Protein AF-A0A1V5VW58-F1 (afdb_monomer_lite)

Secondary structure (DSSP, 8-state):
-EEEEEETTEEEEEEEEHHHHHHHHH-HHHHHTTTTTT-EE-TTS-EEEEEEEE-TTS-EEEEEEEHHHHHHHHHSPPP--SS-EEEEETTS-TTB--GGGEEEEEHHHHTTSSSP---TTS-TTEEEETTEEEEEEEETTEEEEEEEESSHHHHHHHHHHHHHHHH-S-TTPPP-

Sequence (176 aa):
MVRELSLKNSPRKALLDEEAYEFLCKNEELQRIHFFENLRSHSSGYAFFQKNWRQDDGSYDCQTIYLHKLIAEHYIQKPKMNKRLFVRFNNGNPLDCRMENLEWTSLSNVVRNTDKTVNKFGYRGVVKDRGRYRAVIYYDRKPINLGSFDTAKDAAIAYNQKSIELFGNTRSINEI

Radius of gyration: 20.68 Å; chains: 1; bounding box: 42×41×61 Å

pLDDT: mean 93.86, std 4.36, range [71.0, 98.19]

Structure (mmCIF, N/CA/C/O backbone):
data_AF-A0A1V5VW58-F1
#
_entry.id   AF-A0A1V5VW58-F1
#
loop_
_atom_site.group_PDB
_atom_site.id
_atom_site.type_symbol
_atom_site.label_atom_id
_atom_site.label_alt_id
_atom_site.label_comp_id
_atom_site.label_asym_id
_atom_site.label_entity_id
_atom_site.label_seq_id
_atom_site.pdbx_PDB_ins_code
_atom_site.Cartn_x
_atom_site.Cartn_y
_atom_site.Cartn_z
_atom_site.occupancy
_atom_site.B_iso_or_equiv
_atom_site.auth_seq_id
_atom_site.auth_comp_id
_atom_site.auth_asym_id
_atom_site.auth_atom_id
_atom_site.pdbx_PDB_model_num
ATOM 1 N N . MET A 1 1 ? -12.147 -18.489 8.669 1.00 86.88 1 MET A N 1
ATOM 2 C CA . MET A 1 1 ? -13.363 -17.931 8.019 1.00 86.88 1 MET A CA 1
ATOM 3 C C . MET A 1 1 ? -13.128 -16.450 7.764 1.00 86.88 1 MET A C 1
ATOM 5 O O . MET A 1 1 ? -12.338 -15.864 8.489 1.00 86.88 1 MET A O 1
ATOM 9 N N . VAL A 1 2 ? -13.752 -15.858 6.741 1.00 94.44 2 VAL A N 1
ATOM 10 C CA . VAL A 1 2 ? -13.587 -14.423 6.442 1.00 94.44 2 VAL A CA 1
ATOM 11 C C . VAL A 1 2 ? -14.678 -13.628 7.146 1.00 94.44 2 VAL A C 1
ATOM 13 O O . VAL A 1 2 ? -15.852 -13.995 7.090 1.00 94.44 2 VAL A O 1
ATOM 16 N N . ARG A 1 3 ? -14.289 -12.528 7.788 1.00 96.94 3 ARG A N 1
ATOM 17 C CA . ARG A 1 3 ? -15.186 -11.558 8.411 1.00 96.94 3 ARG A CA 1
ATOM 18 C C . ARG A 1 3 ? -15.198 -10.260 7.632 1.00 96.94 3 ARG A C 1
ATOM 20 O O . ARG A 1 3 ? -14.229 -9.906 6.966 1.00 96.94 3 ARG A O 1
ATOM 27 N N . GLU A 1 4 ? -16.314 -9.552 7.739 1.00 96.94 4 GLU A N 1
ATOM 28 C CA . GLU A 1 4 ? -16.513 -8.259 7.100 1.00 96.94 4 GLU A CA 1
ATOM 29 C C . GLU A 1 4 ? -16.737 -7.179 8.161 1.00 96.94 4 GLU A C 1
ATOM 31 O O . GLU A 1 4 ? -17.576 -7.336 9.048 1.00 96.94 4 GLU A O 1
ATOM 36 N N . LEU A 1 5 ? -16.019 -6.064 8.047 1.00 96.50 5 LEU A N 1
ATOM 37 C CA . LEU A 1 5 ? -16.195 -4.878 8.879 1.00 96.50 5 LEU A CA 1
ATOM 38 C C . LEU A 1 5 ? -16.824 -3.750 8.072 1.00 96.50 5 LEU A C 1
ATOM 40 O O . LEU A 1 5 ? -16.330 -3.384 7.001 1.00 96.50 5 LEU A O 1
ATOM 44 N N . SER A 1 6 ? -17.890 -3.171 8.616 1.00 96.88 6 SER A N 1
ATOM 45 C CA . SER A 1 6 ? -18.541 -1.987 8.056 1.00 96.88 6 SER A CA 1
ATOM 46 C C . SER A 1 6 ? -17.673 -0.741 8.225 1.00 96.88 6 SER A C 1
ATOM 48 O O . SER A 1 6 ? -16.966 -0.588 9.220 1.00 96.88 6 SER A O 1
ATOM 50 N N . LEU A 1 7 ? -17.757 0.174 7.260 1.00 97.44 7 LEU A N 1
ATOM 51 C CA . LEU A 1 7 ? -17.065 1.460 7.294 1.00 97.44 7 LEU A CA 1
ATOM 52 C C . LEU A 1 7 ? -18.093 2.584 7.446 1.00 97.44 7 LEU A C 1
ATOM 54 O O . LEU A 1 7 ? -19.024 2.704 6.658 1.00 97.44 7 LEU A O 1
ATOM 58 N N . LYS A 1 8 ? -17.910 3.461 8.433 1.00 96.19 8 LYS A N 1
ATOM 59 C CA . LYS A 1 8 ? -18.878 4.506 8.807 1.00 96.19 8 LYS A CA 1
ATOM 60 C C . LYS A 1 8 ? -19.2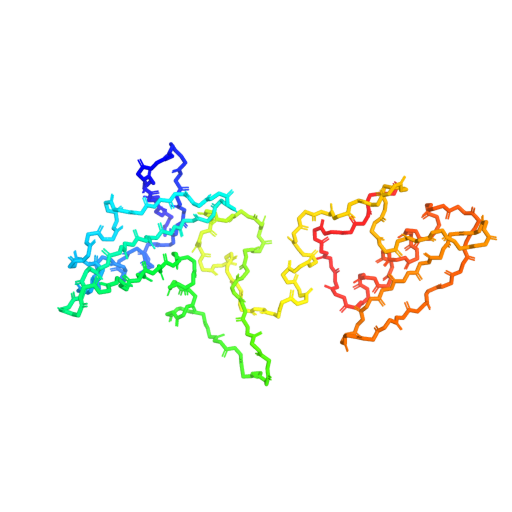65 5.449 7.661 1.00 96.19 8 LYS A C 1
ATOM 62 O O . LYS A 1 8 ? -20.372 5.970 7.636 1.00 96.19 8 LYS A O 1
ATOM 67 N N . ASN A 1 9 ? -18.341 5.710 6.739 1.00 96.44 9 ASN A N 1
ATOM 68 C CA . ASN A 1 9 ? -18.500 6.662 5.636 1.00 96.44 9 ASN A CA 1
ATOM 69 C C . ASN A 1 9 ? -18.565 5.992 4.252 1.00 96.44 9 ASN A C 1
ATOM 71 O O . ASN A 1 9 ? -18.384 6.674 3.245 1.00 96.44 9 ASN A O 1
ATOM 75 N N . SER A 1 10 ? -18.739 4.669 4.175 1.00 95.56 10 SER A N 1
ATOM 76 C CA . SER A 1 10 ? -18.741 3.953 2.899 1.00 95.56 10 SER A CA 1
ATOM 77 C C . SER A 1 10 ? -19.590 2.683 2.969 1.00 95.56 10 SER A C 1
ATOM 79 O O . SER A 1 10 ? -19.504 1.964 3.956 1.00 95.56 10 SER A O 1
ATOM 81 N N . PRO A 1 11 ? -20.340 2.328 1.909 1.00 96.00 11 PRO A N 1
ATOM 82 C CA . PRO A 1 11 ? -21.025 1.034 1.840 1.00 96.00 11 PRO A CA 1
ATOM 83 C C . PRO A 1 11 ? -20.054 -0.146 1.651 1.00 96.00 11 PRO A C 1
ATOM 85 O O . PRO A 1 11 ? -20.460 -1.304 1.729 1.00 96.00 11 PRO A O 1
ATOM 88 N N . ARG A 1 12 ? -18.775 0.129 1.360 1.00 96.31 12 ARG A N 1
ATOM 89 C CA . ARG A 1 12 ? -17.738 -0.896 1.224 1.00 96.31 12 ARG A CA 1
ATOM 90 C C . ARG A 1 12 ? -17.419 -1.509 2.585 1.00 96.31 12 ARG A C 1
ATOM 92 O O . ARG A 1 12 ? -17.532 -0.849 3.616 1.00 96.31 12 ARG A O 1
ATOM 99 N N . LYS A 1 13 ? -16.941 -2.750 2.565 1.00 97.38 13 LYS A N 1
ATOM 100 C CA . LYS A 1 13 ? -16.539 -3.483 3.764 1.00 97.38 13 LYS A CA 1
ATOM 101 C C . LYS A 1 13 ? -15.072 -3.879 3.698 1.00 97.38 13 LYS A C 1
ATOM 103 O O . LYS A 1 13 ? -14.553 -4.137 2.611 1.00 97.38 13 LYS A O 1
ATOM 108 N N . ALA A 1 14 ? -14.420 -3.907 4.854 1.00 97.69 14 ALA A N 1
ATOM 109 C CA . ALA A 1 14 ? -13.080 -4.459 4.994 1.00 97.69 14 ALA A CA 1
ATOM 110 C C . ALA A 1 14 ? -13.156 -5.950 5.334 1.00 97.69 14 ALA A C 1
ATOM 112 O O . ALA A 1 14 ? -13.947 -6.341 6.186 1.00 97.69 14 ALA A O 1
ATOM 113 N N . LEU A 1 15 ? -12.339 -6.762 4.673 1.00 98.19 15 LEU A N 1
ATOM 114 C CA . LEU A 1 15 ? -12.234 -8.201 4.881 1.00 98.19 15 LEU A CA 1
ATOM 115 C C . LEU A 1 15 ? -11.051 -8.500 5.797 1.00 98.19 15 LEU A C 1
ATOM 117 O O . LEU A 1 15 ? -9.997 -7.883 5.657 1.00 98.19 15 LEU A O 1
ATOM 121 N N . LEU A 1 16 ? -11.209 -9.446 6.709 1.00 97.31 16 LEU A N 1
ATOM 122 C CA . LEU A 1 16 ? -10.138 -9.946 7.570 1.00 97.31 16 LEU A CA 1
ATOM 123 C C . LEU A 1 16 ? -10.441 -11.376 8.016 1.00 97.31 16 LEU A C 1
ATOM 125 O O . LEU A 1 16 ? -11.576 -11.838 7.903 1.00 97.31 16 LEU A O 1
ATOM 129 N N . ASP A 1 17 ? -9.432 -12.069 8.520 1.00 98.00 17 ASP A N 1
ATOM 130 C CA . ASP A 1 17 ? -9.596 -13.405 9.088 1.00 98.00 17 ASP A CA 1
ATOM 131 C C . ASP A 1 17 ? -10.340 -13.363 10.430 1.00 98.00 17 ASP A C 1
ATOM 133 O O . ASP A 1 17 ? -10.323 -12.3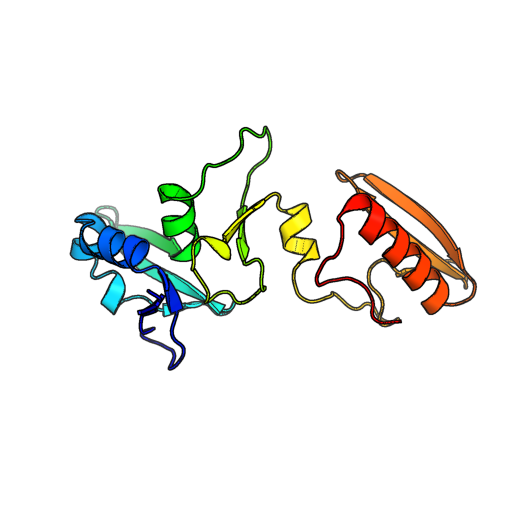52 11.140 1.00 98.00 17 ASP A O 1
ATOM 137 N N . GLU A 1 18 ? -10.982 -14.474 10.788 1.00 97.12 18 GLU A N 1
ATOM 138 C CA . GLU A 1 18 ? -11.691 -14.642 12.063 1.00 97.12 18 GLU A CA 1
ATOM 139 C C . GLU A 1 18 ? -10.765 -14.388 13.258 1.00 97.12 18 GLU A C 1
ATOM 141 O O . GLU A 1 18 ? -11.115 -13.656 14.176 1.00 97.12 18 GLU A O 1
ATOM 146 N N . GLU A 1 19 ? -9.547 -14.917 13.210 1.00 97.12 19 GLU A N 1
ATOM 147 C CA . GLU A 1 19 ? -8.543 -14.783 14.259 1.00 97.12 19 GLU A CA 1
ATOM 148 C C . GLU A 1 19 ? -8.179 -13.311 14.476 1.00 97.12 19 GLU A C 1
ATOM 150 O O . GLU A 1 19 ? -8.154 -12.823 15.608 1.00 97.12 19 GLU A O 1
ATOM 155 N N . ALA A 1 20 ? -7.969 -12.581 13.377 1.00 97.12 20 ALA A N 1
ATOM 156 C CA . ALA A 1 20 ? -7.703 -11.153 13.421 1.00 97.12 20 ALA A CA 1
ATOM 157 C C . ALA A 1 20 ? -8.907 -10.382 13.978 1.00 97.12 20 ALA A C 1
ATOM 159 O O . ALA A 1 20 ? -8.731 -9.478 14.793 1.00 97.12 20 ALA A O 1
ATOM 160 N N . TYR A 1 21 ? -10.128 -10.748 13.584 1.00 97.50 21 TYR A N 1
ATOM 161 C CA . TYR A 1 21 ? -11.348 -10.155 14.124 1.00 97.50 21 TYR A CA 1
ATOM 162 C C . TYR A 1 21 ? -11.458 -10.361 15.641 1.00 97.50 21 TYR A C 1
ATOM 164 O O . TYR A 1 21 ? -11.665 -9.395 16.377 1.00 97.50 21 TYR A O 1
ATOM 172 N N . GLU A 1 22 ? -11.250 -11.584 16.128 1.00 96.75 22 GLU A N 1
ATOM 173 C CA . GLU A 1 22 ? -11.276 -11.891 17.557 1.00 96.75 22 GLU A CA 1
ATOM 174 C C . GLU A 1 22 ? -10.227 -11.109 18.349 1.00 96.75 22 GLU A C 1
ATOM 176 O O . GLU A 1 22 ? -10.534 -10.586 19.422 1.00 96.75 22 GLU A O 1
ATOM 181 N N . PHE A 1 23 ? -8.999 -11.009 17.831 1.00 96.56 23 PHE A N 1
ATOM 182 C CA . PHE A 1 23 ? -7.940 -10.207 18.443 1.00 96.56 23 PHE A CA 1
ATOM 183 C C . PHE A 1 23 ? -8.359 -8.741 18.588 1.00 96.56 23 PHE A C 1
ATOM 185 O O . PHE A 1 23 ? -8.228 -8.163 19.668 1.00 96.56 23 PHE A O 1
ATOM 192 N N . LEU A 1 24 ? -8.912 -8.151 17.525 1.00 96.62 24 LEU A N 1
ATOM 193 C CA . LEU A 1 24 ? -9.374 -6.765 17.548 1.00 96.62 24 LEU A CA 1
ATOM 194 C C . LEU A 1 24 ? -10.533 -6.575 18.535 1.00 96.62 24 LEU A C 1
ATOM 196 O O . LEU A 1 24 ? -10.575 -5.567 19.237 1.00 96.62 24 LEU A O 1
ATOM 200 N N . CYS A 1 25 ? -11.449 -7.544 18.629 1.00 95.81 25 CYS A N 1
ATOM 201 C CA . CYS A 1 25 ? -12.539 -7.521 19.601 1.00 95.81 25 CYS A CA 1
ATOM 202 C C . CYS A 1 25 ? -12.051 -7.629 21.045 1.00 95.81 25 CYS A C 1
ATOM 204 O O . CYS A 1 25 ? -12.647 -6.997 21.906 1.00 95.81 25 CYS A O 1
ATOM 206 N N . LYS A 1 26 ? -11.000 -8.405 21.326 1.00 96.88 26 LYS A N 1
ATOM 207 C CA . LYS A 1 26 ? -10.452 -8.601 22.682 1.00 96.88 26 LYS A CA 1
ATOM 208 C C . LYS A 1 26 ? -9.534 -7.458 23.137 1.00 96.88 26 LYS A C 1
ATOM 210 O O . LYS A 1 26 ? -9.193 -7.389 24.312 1.00 96.88 26 LYS A O 1
ATOM 215 N N . ASN A 1 27 ? -9.121 -6.569 22.234 1.00 97.00 27 ASN A N 1
ATOM 216 C CA . ASN A 1 27 ? -8.219 -5.470 22.559 1.00 97.00 27 ASN A CA 1
ATOM 217 C C . ASN A 1 27 ? -8.943 -4.339 23.320 1.00 97.00 27 ASN A C 1
ATOM 219 O O . ASN A 1 27 ? -9.766 -3.619 22.750 1.00 97.00 27 ASN A O 1
ATOM 223 N N . GLU A 1 28 ? -8.595 -4.155 24.596 1.00 96.88 28 GLU A N 1
ATOM 224 C CA . GLU A 1 28 ? -9.212 -3.164 25.492 1.00 96.88 28 GLU A CA 1
ATOM 225 C C . GLU A 1 28 ? -9.081 -1.718 24.986 1.00 96.88 28 GLU A C 1
ATOM 227 O O . GLU A 1 28 ? -10.016 -0.923 25.103 1.00 96.88 28 GLU A O 1
ATOM 232 N N . GLU A 1 29 ? -7.947 -1.360 24.376 1.00 94.56 29 GLU A N 1
ATOM 233 C CA . GLU A 1 29 ? -7.740 -0.012 23.845 1.00 94.56 29 GLU A CA 1
ATOM 234 C C . GLU A 1 29 ? -8.684 0.265 22.669 1.00 94.56 29 GLU A C 1
ATOM 236 O O . GLU A 1 29 ? -9.307 1.329 22.610 1.00 94.56 29 GLU A O 1
ATOM 241 N N . LEU A 1 30 ? -8.835 -0.705 21.761 1.00 96.62 30 LEU A N 1
ATOM 242 C CA . LEU A 1 30 ? -9.729 -0.592 20.606 1.00 96.62 30 LEU A CA 1
ATOM 243 C C . LEU A 1 30 ? -11.201 -0.527 21.023 1.00 96.62 30 LEU A C 1
ATOM 245 O O . LEU A 1 30 ? -11.973 0.224 20.420 1.00 96.62 30 LEU A O 1
ATOM 249 N N . GLN A 1 31 ? -11.586 -1.268 22.066 1.00 96.38 31 GLN A N 1
ATOM 250 C CA . GLN A 1 31 ? -12.918 -1.160 22.663 1.00 96.38 31 GLN A CA 1
ATOM 251 C C . GLN A 1 31 ? -13.150 0.244 23.232 1.00 96.38 31 GLN A C 1
ATOM 253 O O . GLN A 1 31 ? -14.136 0.891 22.883 1.00 96.38 31 GLN A O 1
ATOM 258 N N . ARG A 1 32 ? -12.208 0.759 24.037 1.00 96.06 32 ARG A N 1
ATOM 259 C CA . ARG A 1 32 ? -12.297 2.084 24.678 1.00 96.06 32 ARG A CA 1
ATOM 260 C C . ARG A 1 32 ? -12.506 3.220 23.677 1.00 96.06 32 ARG A C 1
ATOM 262 O O . ARG A 1 32 ? -13.207 4.186 23.968 1.00 96.06 32 ARG A O 1
ATOM 269 N N . ILE A 1 33 ? -11.889 3.134 22.500 1.00 95.50 33 ILE A N 1
ATOM 270 C CA . ILE A 1 33 ? -12.012 4.163 21.455 1.00 95.50 33 ILE A CA 1
ATOM 271 C C . ILE A 1 33 ? -13.181 3.918 20.490 1.00 95.50 33 ILE A C 1
ATOM 273 O O . ILE A 1 33 ? -13.321 4.669 19.521 1.00 95.50 33 ILE A O 1
ATOM 277 N N . HIS A 1 34 ? -14.013 2.897 20.733 1.00 95.56 34 HIS A N 1
ATOM 278 C CA . HIS A 1 34 ? -15.082 2.463 19.831 1.00 95.56 34 HIS A CA 1
ATOM 279 C C . HIS A 1 34 ? -14.558 2.273 18.399 1.00 95.56 34 HIS A C 1
ATOM 281 O O . HIS A 1 34 ? -15.090 2.844 17.439 1.00 95.56 34 HIS A O 1
ATOM 287 N N . PHE A 1 35 ? -13.454 1.529 18.262 1.00 97.12 35 PHE A N 1
ATOM 288 C CA . PHE A 1 35 ? -12.695 1.410 17.016 1.00 97.12 35 PHE A CA 1
ATOM 289 C C . PHE A 1 35 ? -13.575 0.980 15.837 1.00 97.12 35 PHE A C 1
ATOM 291 O O . PHE A 1 35 ? -13.570 1.646 14.803 1.00 97.12 35 PHE A O 1
ATOM 298 N N . PHE A 1 36 ? -14.371 -0.082 16.003 1.00 95.44 36 PHE A N 1
ATOM 299 C CA . PHE A 1 36 ? -15.227 -0.620 14.941 1.00 95.44 36 PHE A CA 1
ATOM 300 C C . PHE A 1 36 ? -16.302 0.373 14.481 1.00 95.44 36 PHE A C 1
ATOM 302 O O . PHE A 1 36 ? -16.482 0.571 13.283 1.00 95.44 36 PHE A O 1
ATOM 309 N N . GLU A 1 37 ? -16.971 1.054 15.414 1.00 95.25 37 GLU A N 1
ATOM 310 C CA . GLU A 1 37 ? -18.013 2.049 15.111 1.00 95.25 37 GLU A CA 1
ATOM 311 C C . GLU A 1 37 ? -17.457 3.282 14.384 1.00 95.25 37 GLU A C 1
ATOM 313 O O . GLU A 1 37 ? -18.176 4.000 13.682 1.00 95.25 37 GLU A O 1
ATOM 318 N N . ASN A 1 38 ? -16.166 3.558 14.574 1.00 96.12 38 ASN A N 1
ATOM 319 C CA . ASN A 1 38 ? -15.488 4.724 14.025 1.00 96.12 38 ASN A CA 1
ATOM 320 C C . ASN A 1 38 ? -14.526 4.396 12.881 1.00 96.12 38 ASN A C 1
ATOM 322 O O . ASN A 1 38 ? -13.865 5.313 12.383 1.00 96.12 38 ASN A O 1
ATOM 326 N N . LEU A 1 39 ? -14.481 3.138 12.435 1.00 97.38 39 LEU A N 1
ATOM 327 C CA . LEU A 1 39 ? -13.699 2.706 11.284 1.00 97.38 39 LEU A CA 1
ATOM 328 C C . LEU A 1 39 ? -14.271 3.325 10.000 1.00 97.38 39 LEU A C 1
ATOM 330 O O . LEU A 1 39 ? -15.481 3.357 9.784 1.00 97.38 39 LEU A O 1
ATOM 334 N N . ARG A 1 40 ? -13.404 3.861 9.143 1.00 97.25 40 ARG A N 1
ATOM 335 C CA . ARG A 1 40 ? -13.754 4.632 7.940 1.00 97.25 40 ARG A CA 1
ATOM 336 C C . ARG A 1 40 ? -12.925 4.178 6.744 1.00 97.25 40 ARG A C 1
ATOM 338 O O . ARG A 1 40 ? -11.854 3.599 6.896 1.00 97.25 40 ARG A O 1
ATOM 345 N N . SER A 1 41 ? -13.401 4.494 5.546 1.00 97.00 41 SER A N 1
ATOM 346 C CA . SER A 1 41 ? -12.622 4.459 4.310 1.00 97.00 41 SER A CA 1
ATOM 347 C C . SER A 1 41 ? -11.836 5.760 4.155 1.00 97.00 41 SER A C 1
ATOM 349 O O . SER A 1 41 ? -12.420 6.847 4.165 1.00 97.00 41 SER A O 1
ATOM 351 N N . HIS A 1 42 ? -10.523 5.650 3.970 1.00 95.44 42 HIS A N 1
ATOM 352 C CA . HIS A 1 42 ? -9.637 6.746 3.578 1.00 95.44 42 HIS A CA 1
ATOM 353 C C . HIS A 1 42 ? -9.838 7.096 2.093 1.00 95.44 42 HIS A C 1
ATOM 355 O O . HIS A 1 42 ? -10.316 6.261 1.321 1.00 95.44 42 HIS A O 1
ATOM 361 N N . SER A 1 43 ? -9.416 8.290 1.661 1.00 91.94 43 SER A N 1
ATOM 362 C CA . SER A 1 43 ? -9.446 8.695 0.242 1.00 91.94 43 SER A CA 1
ATOM 363 C C . SER A 1 43 ? -8.588 7.786 -0.647 1.00 91.94 43 SER A C 1
ATOM 365 O O . SER A 1 43 ? -8.946 7.498 -1.782 1.00 91.94 43 SER A O 1
ATOM 367 N N . SER A 1 44 ? -7.493 7.256 -0.098 1.00 88.94 44 SER A N 1
ATOM 368 C CA . SER A 1 44 ? -6.642 6.236 -0.739 1.00 88.94 44 SER A CA 1
ATOM 369 C C . SER A 1 44 ? -7.216 4.809 -0.669 1.00 88.94 44 SER A C 1
ATOM 371 O O . SER A 1 44 ? -6.549 3.862 -1.070 1.00 88.94 44 SER A O 1
ATOM 373 N N . GLY A 1 45 ? -8.420 4.630 -0.117 1.00 93.19 45 GLY A N 1
ATOM 374 C CA . GLY A 1 45 ? -9.141 3.355 -0.067 1.00 93.19 45 GLY A CA 1
ATOM 375 C C . GLY A 1 45 ? -8.892 2.477 1.162 1.00 93.19 45 GLY A C 1
ATOM 376 O O . GLY A 1 45 ? -9.596 1.485 1.313 1.00 93.19 45 GLY A O 1
ATOM 377 N N . TYR A 1 46 ? -7.936 2.812 2.034 1.00 95.88 46 TYR A N 1
ATOM 378 C CA . TYR A 1 46 ? -7.647 2.033 3.247 1.00 95.88 46 TYR A CA 1
ATOM 379 C C . TYR A 1 46 ? -8.787 2.087 4.269 1.00 95.88 46 TYR A C 1
ATOM 381 O O . TYR A 1 46 ? -9.384 3.144 4.472 1.00 95.88 46 TYR A O 1
ATOM 389 N N . ALA A 1 47 ? -8.997 0.991 4.997 1.00 97.75 47 ALA A N 1
ATOM 390 C CA . ALA A 1 47 ? -9.766 1.013 6.238 1.00 97.75 47 ALA A CA 1
ATOM 391 C C . ALA A 1 47 ? -8.911 1.580 7.384 1.00 97.75 47 ALA A C 1
ATOM 393 O O . ALA A 1 47 ? -7.819 1.071 7.673 1.00 97.75 47 ALA A O 1
ATOM 394 N N . PHE A 1 48 ? -9.393 2.642 8.026 1.00 97.88 48 PHE A N 1
ATOM 395 C CA . PHE A 1 48 ? -8.664 3.340 9.082 1.00 97.88 48 PHE A CA 1
ATOM 396 C C . PHE A 1 48 ? -9.596 3.966 10.122 1.00 97.88 48 PHE A C 1
ATOM 398 O O . PHE A 1 48 ? -10.742 4.309 9.838 1.00 97.88 48 PHE A O 1
ATOM 405 N N . PHE A 1 49 ? -9.081 4.133 11.331 1.00 97.75 49 PHE A N 1
ATOM 406 C CA . PHE A 1 49 ? -9.662 4.942 12.391 1.00 97.75 49 PHE A CA 1
ATOM 407 C C . PHE A 1 49 ? -8.834 6.217 12.533 1.00 97.75 49 PHE A C 1
ATOM 409 O O . PHE A 1 49 ? -7.603 6.167 12.488 1.00 97.75 49 PHE A O 1
ATOM 416 N N . GLN A 1 50 ? -9.503 7.349 12.737 1.00 95.56 50 GLN A N 1
ATOM 417 C CA . GLN A 1 50 ? -8.842 8.598 13.090 1.00 95.56 50 GLN A CA 1
ATOM 418 C C . GLN A 1 50 ? -9.709 9.418 14.039 1.00 95.56 50 GLN A C 1
ATOM 420 O O . GLN A 1 50 ? -10.913 9.579 13.806 1.00 95.56 50 GLN A O 1
ATOM 425 N N . LYS A 1 51 ? -9.089 9.956 15.091 1.00 94.19 51 LYS A N 1
ATOM 426 C CA . LYS A 1 51 ? -9.740 10.838 16.059 1.00 94.19 51 LYS A CA 1
ATOM 427 C C . LYS A 1 51 ? -8.742 11.846 16.623 1.00 94.19 51 LYS A C 1
ATOM 429 O O . LYS A 1 51 ? -7.595 11.499 16.886 1.00 94.19 51 LYS A O 1
ATOM 434 N N . ASN A 1 52 ? -9.205 13.079 16.814 1.00 94.44 52 ASN A N 1
ATOM 435 C CA . ASN A 1 52 ? -8.437 14.130 17.472 1.00 94.44 52 ASN A CA 1
ATOM 436 C C . ASN A 1 52 ? -8.809 14.174 18.956 1.00 94.44 52 ASN A C 1
ATOM 438 O O . ASN A 1 52 ? -9.990 14.266 19.299 1.00 94.44 52 ASN A O 1
ATOM 442 N N . TRP A 1 53 ? -7.804 14.132 19.818 1.00 92.81 53 TRP A N 1
ATOM 443 C CA . TRP A 1 53 ? -7.925 14.165 21.266 1.00 92.81 53 TRP A CA 1
ATOM 444 C C . TRP A 1 53 ? -7.434 15.515 21.767 1.00 92.81 53 TRP A C 1
ATOM 446 O O . TRP A 1 53 ? -6.258 15.843 21.612 1.00 92.81 53 TRP A O 1
ATOM 456 N N . ARG A 1 54 ? -8.340 16.310 22.338 1.00 94.25 54 ARG A N 1
ATOM 457 C CA . ARG A 1 54 ? -7.985 17.595 22.942 1.00 94.25 54 ARG A CA 1
ATOM 458 C C . ARG A 1 54 ? -7.130 17.350 24.186 1.00 94.25 54 ARG A C 1
ATOM 460 O O . ARG A 1 54 ? -7.515 16.539 25.023 1.00 94.25 54 ARG A O 1
ATOM 467 N N . GLN A 1 55 ? -6.007 18.048 24.273 1.00 94.31 55 GLN A N 1
ATOM 468 C CA . GLN A 1 55 ? -5.056 17.990 25.379 1.00 94.31 55 GLN A CA 1
ATOM 469 C C . GLN A 1 55 ? -5.292 19.145 26.365 1.00 94.31 55 GLN A C 1
ATOM 471 O O . GLN A 1 55 ? -5.989 20.118 26.048 1.00 94.31 55 GLN A O 1
ATOM 476 N N . ASP A 1 56 ? -4.685 19.050 27.548 1.00 93.44 56 ASP A N 1
ATOM 477 C CA . ASP A 1 56 ? -4.823 20.043 28.623 1.00 93.44 56 ASP A CA 1
ATOM 478 C C . ASP A 1 56 ? -4.241 21.416 28.247 1.00 93.44 56 ASP A C 1
ATOM 480 O O . ASP A 1 56 ? -4.767 22.451 28.651 1.00 93.44 56 ASP A O 1
ATOM 484 N N . ASP A 1 57 ? -3.201 21.440 27.408 1.00 94.19 57 ASP A N 1
ATOM 485 C CA . ASP A 1 57 ? -2.581 22.662 26.876 1.00 94.19 57 ASP A CA 1
ATOM 486 C C . ASP A 1 57 ? -3.392 23.321 25.739 1.00 94.19 57 ASP A C 1
ATOM 488 O O . ASP A 1 57 ? -2.975 24.322 25.156 1.00 94.19 57 ASP A O 1
ATOM 492 N N . GLY A 1 58 ? -4.562 22.762 25.409 1.00 93.56 58 GLY A N 1
ATOM 493 C CA . GLY A 1 58 ? -5.423 23.220 24.322 1.00 93.56 58 GLY A CA 1
ATOM 494 C C . GLY A 1 58 ? -5.020 22.718 22.934 1.00 93.56 58 GLY A C 1
ATOM 495 O O . GLY A 1 58 ? -5.747 22.987 21.973 1.00 93.56 58 GLY A O 1
ATOM 496 N N . SER A 1 59 ? -3.918 21.973 22.811 1.00 94.81 59 SER A N 1
ATOM 497 C CA . SER A 1 59 ? -3.524 21.308 21.570 1.00 94.81 59 SER A CA 1
ATOM 498 C C . SER A 1 59 ? -4.398 20.079 21.282 1.00 94.81 59 SER A C 1
ATOM 500 O O . SER A 1 59 ? -5.264 19.685 22.071 1.00 94.81 59 SER A O 1
ATOM 502 N N . TYR A 1 60 ? -4.208 19.481 20.106 1.00 94.19 60 TYR A N 1
ATOM 503 C CA . TYR A 1 60 ? -4.896 18.260 19.705 1.00 94.19 60 TYR A CA 1
ATOM 504 C C . TYR A 1 60 ? -3.880 17.208 19.284 1.00 94.19 60 TYR A C 1
ATOM 506 O O . TYR A 1 60 ? -3.028 17.475 18.438 1.00 94.19 60 TYR A O 1
ATOM 514 N N . ASP A 1 61 ? -4.038 15.997 19.807 1.00 93.38 61 ASP A N 1
ATOM 515 C CA . ASP A 1 61 ? -3.322 14.820 19.329 1.00 93.38 61 ASP A CA 1
ATOM 516 C C . ASP A 1 61 ? -4.196 14.041 18.343 1.00 93.38 61 ASP A C 1
ATOM 518 O O . ASP A 1 61 ? -5.340 13.691 18.641 1.00 93.38 61 ASP A O 1
ATOM 522 N N . CYS A 1 62 ? -3.676 13.785 17.147 1.00 93.94 62 CYS A N 1
ATOM 523 C CA . CYS A 1 62 ? -4.395 13.062 16.107 1.00 93.94 62 CYS A CA 1
ATOM 524 C C . CYS A 1 62 ? -3.991 11.588 16.126 1.00 93.94 62 CYS A C 1
ATOM 526 O O . CYS A 1 62 ? -2.990 11.187 15.527 1.00 93.94 62 CYS A O 1
ATOM 528 N N . GLN A 1 63 ? -4.814 10.749 16.751 1.00 94.75 63 GLN A N 1
ATOM 529 C CA . GLN A 1 63 ? -4.606 9.309 16.721 1.00 94.75 63 GLN A CA 1
ATOM 530 C C . GLN A 1 63 ? -5.106 8.748 15.391 1.00 94.75 63 GLN A C 1
ATOM 532 O O . GLN A 1 63 ? -6.263 8.948 15.022 1.00 94.75 63 GLN A O 1
ATOM 537 N N . THR A 1 64 ? -4.245 8.015 14.683 1.00 96.31 6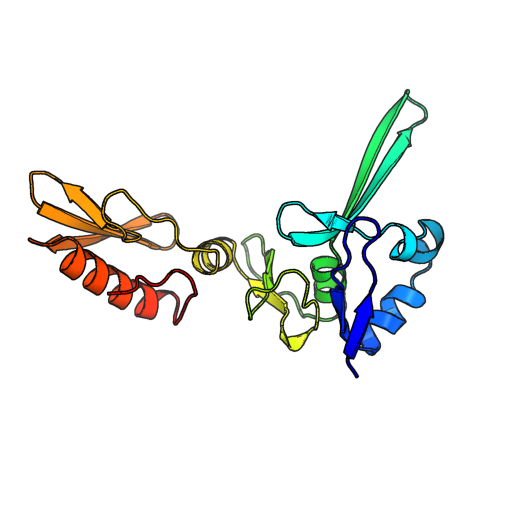4 THR A N 1
ATOM 538 C CA . THR A 1 64 ? -4.585 7.335 13.426 1.00 96.31 64 THR A CA 1
ATOM 539 C C . THR A 1 64 ? -4.169 5.869 13.486 1.00 96.31 64 THR A C 1
ATOM 541 O O . THR A 1 64 ? -3.000 5.564 13.713 1.00 96.31 64 THR A O 1
ATOM 544 N N . ILE A 1 65 ? -5.110 4.960 13.231 1.00 97.25 65 ILE A N 1
ATOM 545 C CA . ILE A 1 65 ? -4.888 3.509 13.245 1.00 97.25 65 ILE A CA 1
ATOM 546 C C . ILE A 1 65 ? -5.331 2.935 11.902 1.00 97.25 65 ILE A C 1
ATOM 548 O O . ILE A 1 65 ? -6.480 3.088 11.496 1.00 97.25 65 ILE A O 1
ATOM 552 N N . TYR A 1 66 ? -4.425 2.246 11.214 1.00 97.88 66 TYR A N 1
ATOM 553 C CA . TYR A 1 66 ? -4.730 1.558 9.962 1.00 97.88 66 TYR A CA 1
ATOM 554 C C . TYR A 1 66 ? -4.979 0.077 10.226 1.00 97.88 66 TYR A C 1
ATOM 556 O O . TYR A 1 66 ? -4.112 -0.592 10.788 1.00 97.88 66 TYR A O 1
ATOM 564 N N . LEU A 1 67 ? -6.119 -0.446 9.764 1.00 98.00 67 LEU A N 1
ATOM 565 C CA . LEU A 1 67 ? -6.538 -1.823 10.045 1.00 98.00 67 LEU A CA 1
ATOM 566 C C . LEU A 1 67 ? -5.496 -2.854 9.582 1.00 98.00 67 LEU A C 1
ATOM 568 O O . LEU A 1 67 ? -5.042 -3.681 10.364 1.00 98.00 67 LEU A O 1
ATOM 572 N N . HIS A 1 68 ? -5.059 -2.754 8.327 1.00 97.50 68 HIS A N 1
ATOM 573 C CA . HIS A 1 68 ? -4.058 -3.656 7.752 1.00 97.50 68 HIS A CA 1
ATOM 574 C C . HIS A 1 68 ? -2.720 -3.628 8.501 1.00 97.50 68 HIS A C 1
ATOM 576 O O . HIS A 1 68 ? -2.072 -4.657 8.664 1.00 97.50 68 HIS A O 1
ATOM 582 N N . LYS A 1 69 ? -2.301 -2.447 8.972 1.00 97.12 69 LYS A N 1
ATOM 583 C CA . LYS A 1 69 ? -1.045 -2.288 9.702 1.00 97.12 69 LYS A CA 1
ATOM 584 C C . LYS A 1 69 ? -1.134 -2.953 11.073 1.00 97.12 69 LYS A C 1
ATOM 586 O O . LYS A 1 69 ? -0.222 -3.680 11.438 1.00 97.12 69 LYS A O 1
ATOM 591 N N . LEU A 1 70 ? -2.244 -2.739 11.776 1.00 97.38 70 LEU A N 1
ATOM 592 C CA . LEU A 1 70 ? -2.503 -3.332 13.084 1.00 97.38 70 LEU A CA 1
ATOM 593 C C . LEU A 1 70 ? -2.502 -4.868 13.022 1.00 97.38 70 LEU A C 1
ATOM 595 O O . LEU A 1 70 ? -1.866 -5.514 13.848 1.00 97.38 70 LEU A O 1
ATOM 599 N N . ILE A 1 71 ? -3.147 -5.447 12.003 1.00 97.81 71 ILE A N 1
ATOM 600 C CA . ILE A 1 71 ? -3.151 -6.901 11.772 1.00 97.81 71 ILE A CA 1
ATOM 601 C C . ILE A 1 71 ? -1.735 -7.405 11.465 1.00 97.81 71 ILE A C 1
ATOM 603 O O . ILE A 1 71 ? -1.270 -8.363 12.080 1.00 97.81 71 ILE A O 1
ATOM 607 N N . ALA A 1 72 ? -1.017 -6.745 10.553 1.00 97.69 72 ALA A N 1
ATOM 608 C CA . ALA A 1 72 ? 0.331 -7.158 10.170 1.00 97.69 72 ALA A CA 1
ATOM 609 C C . ALA A 1 72 ? 1.357 -7.037 11.309 1.00 97.69 72 ALA A C 1
ATOM 611 O O . ALA A 1 72 ? 2.276 -7.846 11.381 1.00 97.69 72 ALA A O 1
ATOM 612 N N . GLU A 1 73 ? 1.220 -6.049 12.196 1.00 96.62 73 GLU A N 1
ATOM 613 C CA . GLU A 1 73 ? 2.080 -5.904 13.378 1.00 96.62 73 GLU A CA 1
ATOM 614 C C . GLU A 1 73 ? 1.880 -7.034 14.392 1.00 96.62 73 GLU A C 1
ATOM 616 O O . GLU A 1 73 ? 2.841 -7.401 15.064 1.00 96.62 73 GLU A O 1
ATOM 621 N N . HIS A 1 74 ? 0.675 -7.605 14.474 1.00 96.44 74 HIS A N 1
ATOM 622 C CA . HIS A 1 74 ? 0.376 -8.706 15.386 1.00 96.44 74 HIS A CA 1
ATOM 623 C C . HIS A 1 74 ? 0.719 -10.083 14.797 1.00 96.44 74 HIS A C 1
ATOM 625 O O . HIS A 1 74 ? 1.345 -10.900 15.4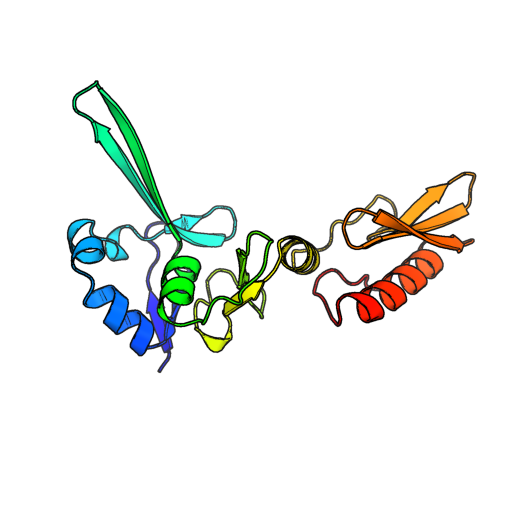67 1.00 96.44 74 HIS A O 1
ATOM 631 N N . TYR A 1 75 ? 0.323 -10.344 13.548 1.00 97.19 75 TYR A N 1
ATOM 632 C CA . TYR A 1 75 ? 0.349 -11.696 12.977 1.00 97.19 75 TYR A CA 1
ATOM 633 C C . TYR A 1 75 ? 1.493 -11.966 12.000 1.00 97.19 75 TYR A C 1
ATOM 635 O O . TYR A 1 75 ? 1.825 -13.123 11.754 1.00 97.19 75 TYR A O 1
ATOM 643 N N . ILE A 1 76 ? 2.099 -10.930 11.415 1.00 96.50 76 ILE A N 1
ATOM 644 C CA . ILE A 1 76 ? 3.063 -11.108 10.325 1.00 96.50 76 ILE A CA 1
ATOM 645 C C . ILE A 1 76 ? 4.449 -10.753 10.829 1.00 96.50 76 ILE A C 1
ATOM 647 O O . ILE A 1 76 ? 4.745 -9.598 11.149 1.00 96.50 76 ILE A O 1
ATOM 651 N N . GLN A 1 77 ? 5.331 -11.752 10.857 1.00 95.19 77 GLN A N 1
ATOM 652 C CA . GLN A 1 77 ? 6.702 -11.563 11.302 1.00 95.19 77 GLN A CA 1
ATOM 653 C C . GLN A 1 77 ? 7.398 -10.504 10.443 1.00 95.19 77 GLN A C 1
ATOM 655 O O . GLN A 1 77 ? 7.618 -10.669 9.242 1.00 95.19 77 GLN A O 1
ATOM 660 N N . LYS A 1 78 ? 7.776 -9.400 11.084 1.00 94.81 78 LYS A N 1
ATOM 661 C CA . LYS A 1 78 ? 8.494 -8.316 10.425 1.00 94.81 78 LYS A CA 1
ATOM 662 C C . LYS A 1 78 ? 9.953 -8.727 10.187 1.00 94.81 78 LYS A C 1
ATOM 664 O O . LYS A 1 78 ? 10.664 -9.003 11.158 1.00 94.81 78 LYS A O 1
ATOM 669 N N . PRO A 1 79 ? 10.440 -8.738 8.935 1.00 94.25 79 PRO A N 1
ATOM 670 C CA . PRO A 1 79 ? 11.814 -9.124 8.656 1.00 94.25 79 PRO A CA 1
ATOM 671 C C . PRO A 1 79 ? 12.799 -8.094 9.222 1.00 94.25 79 PRO A C 1
ATOM 673 O O . PRO A 1 79 ? 12.545 -6.884 9.221 1.00 94.25 79 PRO A O 1
ATOM 676 N N . LYS A 1 80 ? 13.956 -8.574 9.694 1.00 92.06 80 LYS A N 1
ATOM 677 C CA . LYS A 1 80 ? 15.043 -7.712 10.174 1.00 92.06 80 LYS A CA 1
ATOM 678 C C . LYS A 1 80 ? 15.714 -7.039 8.979 1.00 92.06 80 LYS A C 1
ATOM 680 O O . LYS A 1 80 ? 16.447 -7.675 8.231 1.00 92.06 80 LYS A O 1
ATOM 685 N N . MET A 1 81 ? 15.458 -5.747 8.799 1.00 88.38 81 MET A N 1
ATOM 686 C CA . MET A 1 81 ? 16.051 -4.945 7.730 1.00 88.38 81 MET A CA 1
ATOM 687 C C . MET A 1 81 ? 16.457 -3.565 8.248 1.00 88.38 81 MET A C 1
ATOM 689 O O . MET A 1 81 ? 15.701 -2.924 8.972 1.00 88.38 81 MET A O 1
ATOM 693 N N . ASN A 1 82 ? 17.592 -3.047 7.770 1.00 87.81 82 ASN A N 1
ATOM 694 C CA . ASN A 1 82 ? 18.067 -1.683 8.066 1.00 87.81 82 ASN A CA 1
ATOM 695 C C . ASN A 1 82 ? 17.277 -0.586 7.322 1.00 87.81 82 ASN A C 1
ATOM 697 O O . ASN A 1 82 ? 17.726 0.551 7.196 1.00 87.81 82 ASN A O 1
ATOM 701 N N . LYS A 1 83 ? 16.112 -0.923 6.762 1.00 86.69 83 LYS A N 1
ATOM 702 C CA . LYS A 1 83 ? 15.252 -0.023 5.990 1.00 86.69 83 LYS A CA 1
ATOM 703 C C . LYS A 1 83 ? 13.856 -0.041 6.607 1.00 86.69 83 LYS A C 1
ATOM 705 O O . LYS A 1 83 ? 13.377 -1.085 7.043 1.00 86.69 83 LYS A O 1
ATOM 710 N N . ARG A 1 84 ? 13.182 1.113 6.604 1.00 91.56 84 ARG A N 1
ATOM 711 C CA . ARG A 1 84 ? 11.772 1.202 7.006 1.00 91.56 84 ARG A CA 1
ATOM 712 C C . ARG A 1 84 ? 10.918 0.313 6.098 1.00 91.56 84 ARG A C 1
ATOM 714 O O . ARG A 1 84 ? 11.011 0.411 4.873 1.00 91.56 84 ARG A O 1
ATOM 721 N N . LEU A 1 85 ? 10.071 -0.501 6.721 1.00 95.19 85 LEU A N 1
ATOM 722 C CA . LEU A 1 85 ? 9.122 -1.382 6.047 1.00 95.19 85 LEU A CA 1
ATOM 723 C C . LEU A 1 85 ? 7.703 -0.824 6.115 1.00 95.19 85 LEU A C 1
ATOM 725 O O . LEU A 1 85 ? 7.354 -0.063 7.020 1.00 95.19 85 LEU A O 1
ATOM 729 N N . PHE A 1 86 ? 6.912 -1.227 5.133 1.00 95.69 86 PHE A N 1
ATOM 730 C CA . PHE A 1 86 ? 5.519 -0.866 4.932 1.00 95.69 86 PHE A CA 1
ATOM 731 C C . PHE A 1 86 ? 4.714 -2.144 4.742 1.00 95.69 86 PHE A C 1
ATOM 733 O O . PHE A 1 86 ? 5.252 -3.142 4.267 1.00 95.69 86 PHE A O 1
ATOM 740 N N . VAL A 1 87 ? 3.437 -2.104 5.097 1.00 96.44 87 VAL A N 1
ATOM 741 C CA . VAL A 1 87 ? 2.530 -3.225 4.868 1.00 96.44 87 VAL A CA 1
ATOM 742 C C . VAL A 1 87 ? 1.878 -3.034 3.504 1.00 96.44 87 VAL A C 1
ATOM 744 O O . VAL A 1 87 ? 1.363 -1.960 3.192 1.00 96.44 87 VAL A O 1
ATOM 747 N N . ARG A 1 88 ? 1.956 -4.067 2.676 1.00 94.44 88 ARG A N 1
ATOM 748 C CA . ARG A 1 88 ? 1.439 -4.121 1.311 1.00 94.44 88 ARG A CA 1
ATOM 749 C C . ARG A 1 88 ? 0.246 -5.067 1.241 1.00 94.44 88 ARG A C 1
ATOM 751 O O . ARG A 1 88 ? 0.221 -6.051 1.963 1.00 94.44 88 ARG A O 1
ATOM 758 N N . PHE A 1 89 ? -0.672 -4.782 0.317 1.00 95.00 89 PHE A N 1
ATOM 759 C CA . PHE A 1 89 ? -1.755 -5.678 -0.090 1.00 95.00 89 PHE A CA 1
ATOM 760 C C . PHE A 1 89 ? -1.338 -6.434 -1.352 1.00 95.00 89 PHE A C 1
ATOM 762 O O . PHE A 1 89 ? -1.064 -5.803 -2.378 1.00 95.00 89 PHE A O 1
ATOM 769 N N . ASN A 1 90 ? -1.282 -7.762 -1.297 1.00 93.50 90 ASN A N 1
ATOM 770 C CA . ASN A 1 90 ? -0.757 -8.597 -2.373 1.00 93.50 90 ASN A CA 1
ATOM 771 C C . ASN A 1 90 ? -1.601 -8.512 -3.643 1.00 93.50 90 ASN A C 1
ATOM 773 O O . ASN A 1 90 ? -1.057 -8.298 -4.729 1.00 93.50 90 ASN A O 1
ATOM 777 N N . ASN A 1 91 ? -2.921 -8.565 -3.483 1.00 92.75 91 ASN A N 1
ATOM 778 C CA . ASN A 1 91 ? -3.902 -8.371 -4.547 1.00 92.75 91 ASN A CA 1
ATOM 779 C C . ASN A 1 91 ? -4.167 -6.894 -4.886 1.00 92.75 91 ASN A C 1
ATOM 781 O O . ASN A 1 91 ? -4.906 -6.594 -5.821 1.00 92.75 91 ASN A O 1
ATOM 785 N N . GLY A 1 92 ? -3.585 -5.959 -4.128 1.00 91.19 92 GLY A N 1
ATOM 786 C CA . GLY A 1 92 ? -3.766 -4.531 -4.346 1.00 91.19 92 GLY A CA 1
ATOM 787 C C . GLY A 1 92 ? -5.112 -3.945 -3.911 1.00 91.19 92 GLY A C 1
ATOM 788 O O . GLY A 1 92 ? -5.330 -2.761 -4.161 1.00 91.19 92 GLY A O 1
ATOM 789 N N . ASN A 1 93 ? -5.990 -4.722 -3.270 1.00 94.00 93 ASN A N 1
ATOM 790 C CA . ASN A 1 93 ? -7.241 -4.250 -2.681 1.00 94.00 93 ASN A CA 1
ATOM 791 C C . ASN A 1 93 ? -6.995 -3.743 -1.244 1.00 94.00 93 ASN A C 1
ATOM 793 O O . ASN A 1 93 ? -6.780 -4.562 -0.352 1.00 94.00 93 ASN A O 1
ATOM 797 N N . PRO A 1 94 ? -7.086 -2.425 -0.971 1.00 95.31 94 PRO A N 1
ATOM 798 C CA . PRO A 1 94 ? -6.774 -1.856 0.347 1.00 95.31 94 PRO A CA 1
ATOM 799 C C . PRO A 1 94 ? -7.778 -2.191 1.461 1.00 95.31 94 PRO A C 1
ATOM 801 O O . PRO A 1 94 ? -7.582 -1.780 2.607 1.00 95.31 94 PRO A O 1
ATOM 804 N N . LEU A 1 95 ? -8.878 -2.866 1.115 1.00 97.50 95 LEU A N 1
ATOM 805 C CA . LEU A 1 95 ? -9.890 -3.347 2.052 1.00 97.50 95 LEU A CA 1
ATOM 806 C C . LEU A 1 95 ? -9.800 -4.852 2.296 1.00 97.50 95 LEU A C 1
ATOM 808 O O . LEU A 1 95 ? -10.529 -5.352 3.141 1.00 97.50 95 LEU A O 1
ATOM 812 N N . ASP A 1 96 ? -8.931 -5.576 1.593 1.00 97.81 96 ASP A N 1
ATOM 813 C CA . ASP A 1 96 ? -8.699 -6.991 1.861 1.00 97.81 96 ASP A CA 1
ATOM 814 C C . ASP A 1 96 ? -7.535 -7.145 2.845 1.00 97.81 96 ASP A C 1
ATOM 816 O O . ASP A 1 96 ? -6.378 -7.293 2.458 1.00 97.81 96 ASP A O 1
ATOM 820 N N . CYS A 1 97 ? -7.841 -7.035 4.133 1.00 97.75 97 CYS A N 1
ATOM 821 C CA . CYS A 1 97 ? -6.879 -7.084 5.229 1.00 97.75 97 CYS A CA 1
ATOM 822 C C . CYS A 1 97 ? -6.650 -8.507 5.765 1.00 97.75 97 CYS A C 1
ATOM 824 O O . CYS A 1 97 ? -6.154 -8.647 6.884 1.00 97.75 97 CYS A O 1
ATOM 826 N N . ARG A 1 98 ? -7.007 -9.553 5.006 1.00 97.94 98 ARG A N 1
ATOM 827 C CA . ARG A 1 98 ? -6.661 -10.935 5.361 1.00 97.94 98 ARG A CA 1
ATOM 828 C C . ARG A 1 98 ? -5.145 -11.101 5.426 1.00 97.94 98 ARG A C 1
ATOM 830 O O . ARG A 1 98 ? -4.431 -10.566 4.581 1.00 97.94 98 ARG A O 1
ATOM 837 N N . MET A 1 99 ? -4.654 -11.858 6.399 1.00 97.38 99 MET A N 1
ATOM 838 C CA . MET A 1 99 ? -3.233 -12.044 6.689 1.00 97.38 99 MET A CA 1
ATOM 839 C C . MET A 1 99 ? -2.455 -12.552 5.472 1.00 97.38 99 MET A C 1
ATOM 841 O O . MET A 1 99 ? -1.386 -12.027 5.177 1.00 97.38 99 MET A O 1
ATOM 845 N N . GLU A 1 100 ? -3.017 -13.500 4.713 1.00 96.56 100 GLU A N 1
ATOM 846 C CA . GLU A 1 100 ? -2.422 -14.024 3.469 1.00 96.56 100 GLU A CA 1
ATOM 847 C C . GLU A 1 100 ? -2.218 -12.946 2.387 1.00 96.56 100 GLU A C 1
ATOM 849 O O . GLU A 1 100 ? -1.341 -13.044 1.524 1.00 96.56 100 GLU A O 1
ATOM 854 N N . ASN A 1 101 ? -3.031 -11.889 2.433 1.00 97.00 101 ASN A N 1
ATOM 855 C CA . ASN A 1 101 ? -2.974 -10.784 1.495 1.00 97.00 101 ASN A CA 1
ATOM 856 C C . ASN A 1 101 ? -2.058 -9.652 1.976 1.00 97.00 101 ASN A C 1
ATOM 858 O O . ASN A 1 101 ? -1.867 -8.681 1.248 1.00 97.00 101 ASN A O 1
ATOM 862 N N . LEU A 1 102 ? -1.492 -9.746 3.177 1.00 97.19 102 LEU A N 1
ATOM 863 C CA . LEU A 1 102 ? -0.641 -8.714 3.747 1.00 97.19 102 LEU A CA 1
ATOM 864 C C . LEU A 1 102 ? 0.825 -9.154 3.755 1.00 97.19 102 LEU A C 1
ATOM 866 O O . LEU A 1 102 ? 1.161 -10.302 4.018 1.00 97.19 102 LEU A O 1
ATOM 870 N N . GLU A 1 103 ? 1.724 -8.217 3.471 1.00 95.94 103 GLU A N 1
ATOM 871 C CA . GLU A 1 103 ? 3.165 -8.482 3.449 1.00 95.94 103 GLU A CA 1
ATOM 872 C C . GLU A 1 103 ? 3.954 -7.266 3.950 1.00 95.94 103 GLU A C 1
ATOM 874 O O . GLU A 1 103 ? 3.682 -6.128 3.556 1.00 95.94 103 GLU A O 1
ATOM 879 N N . TRP A 1 104 ? 4.978 -7.492 4.778 1.00 97.00 104 TRP A N 1
ATOM 880 C CA . TRP A 1 104 ? 5.983 -6.472 5.079 1.00 97.00 104 TRP A CA 1
ATOM 881 C C . TRP A 1 104 ? 6.953 -6.309 3.914 1.00 97.00 104 TRP A C 1
ATOM 883 O O . TRP A 1 104 ? 7.689 -7.225 3.566 1.00 97.00 104 TRP A O 1
ATOM 893 N N . THR A 1 105 ? 7.029 -5.108 3.352 1.00 94.00 105 THR A N 1
ATOM 894 C CA . THR A 1 105 ? 7.871 -4.851 2.188 1.00 94.00 105 THR A CA 1
ATOM 895 C C . THR A 1 105 ? 8.520 -3.468 2.207 1.00 94.00 105 THR A C 1
ATOM 897 O O . THR A 1 105 ? 8.222 -2.604 3.035 1.00 94.00 105 THR A O 1
ATOM 900 N N . SER A 1 106 ? 9.452 -3.243 1.284 1.00 92.00 106 SER A N 1
ATOM 901 C CA . SER A 1 106 ? 10.117 -1.949 1.123 1.00 92.00 106 SER A CA 1
ATOM 902 C C . SER A 1 106 ? 9.239 -0.945 0.370 1.00 92.00 106 SER A C 1
ATOM 904 O O . SER A 1 106 ? 8.445 -1.318 -0.494 1.00 92.00 106 SER A O 1
ATOM 906 N N . LEU A 1 107 ? 9.448 0.356 0.606 1.00 89.56 107 LEU A N 1
ATOM 907 C CA . LEU A 1 107 ? 8.754 1.418 -0.140 1.00 89.56 107 LEU A CA 1
ATOM 908 C C . LEU A 1 107 ? 8.920 1.275 -1.663 1.00 89.56 107 LEU A C 1
ATOM 910 O O . LEU A 1 107 ? 7.976 1.485 -2.421 1.00 89.56 107 LEU A O 1
ATOM 914 N N . SER A 1 108 ? 10.113 0.876 -2.112 1.00 87.94 108 SER A N 1
ATOM 915 C CA . SER A 1 108 ? 10.417 0.641 -3.527 1.00 87.94 108 SER A CA 1
ATOM 916 C C . SER A 1 108 ? 9.508 -0.409 -4.161 1.00 87.94 108 SER A C 1
ATOM 918 O O . SER A 1 108 ? 9.187 -0.282 -5.344 1.00 87.94 108 SER A O 1
ATOM 920 N N . ASN A 1 109 ? 9.117 -1.432 -3.396 1.00 90.19 109 ASN A N 1
ATOM 921 C CA . ASN A 1 109 ? 8.206 -2.469 -3.859 1.00 90.19 109 ASN A CA 1
ATOM 922 C C . ASN A 1 109 ? 6.746 -1.999 -3.809 1.00 90.19 109 ASN A C 1
ATOM 924 O O . ASN A 1 109 ? 6.001 -2.241 -4.756 1.00 90.19 109 ASN A O 1
ATOM 928 N N . VAL A 1 110 ? 6.352 -1.251 -2.767 1.00 91.38 110 VAL A N 1
ATOM 929 C CA . VAL A 1 110 ? 5.015 -0.631 -2.687 1.00 91.38 110 VAL A CA 1
ATOM 930 C C . VAL A 1 110 ? 4.746 0.225 -3.928 1.00 91.38 110 VAL A C 1
ATOM 932 O O . VAL A 1 110 ? 3.783 -0.027 -4.641 1.00 91.38 110 VAL A O 1
ATOM 935 N N . VAL A 1 111 ? 5.642 1.161 -4.258 1.00 88.75 111 VAL A N 1
ATOM 936 C CA . VAL A 1 111 ? 5.494 2.109 -5.388 1.00 88.75 111 VAL A CA 1
ATOM 937 C C . VAL A 1 111 ? 5.505 1.430 -6.770 1.00 88.75 111 VAL A C 1
ATOM 939 O O . VAL A 1 111 ? 5.075 2.008 -7.768 1.00 88.75 111 VAL A O 1
ATOM 942 N N . ARG A 1 112 ? 6.022 0.204 -6.877 1.00 88.69 112 ARG A N 1
ATOM 943 C CA . ARG A 1 112 ? 5.949 -0.600 -8.114 1.00 88.69 112 ARG A CA 1
ATOM 944 C C . ARG A 1 112 ? 4.663 -1.409 -8.227 1.00 88.69 112 ARG A C 1
ATOM 946 O O . ARG A 1 112 ? 4.374 -1.959 -9.283 1.00 88.69 112 ARG A O 1
ATOM 953 N N . ASN A 1 113 ? 3.905 -1.488 -7.146 1.00 89.44 113 ASN A N 1
ATOM 954 C CA . ASN A 1 113 ? 2.663 -2.235 -7.058 1.00 89.44 113 ASN A CA 1
ATOM 955 C C . ASN A 1 113 ? 1.441 -1.332 -6.842 1.00 89.44 113 ASN A C 1
ATOM 957 O O . ASN A 1 113 ? 0.352 -1.823 -6.545 1.00 89.44 113 ASN A O 1
ATOM 961 N N . THR A 1 114 ? 1.620 -0.024 -7.009 1.00 85.06 114 THR A N 1
ATOM 962 C CA . THR A 1 114 ? 0.533 0.931 -7.221 1.00 85.06 114 THR A CA 1
ATOM 963 C C . THR A 1 114 ? 0.166 0.988 -8.699 1.00 85.06 114 THR A C 1
ATOM 965 O O . THR A 1 114 ? 0.899 0.471 -9.549 1.00 85.06 114 THR A O 1
ATOM 968 N N . ASP A 1 115 ? -0.932 1.675 -9.007 1.00 78.19 115 ASP A N 1
ATOM 969 C CA . ASP A 1 115 ? -1.309 1.966 -10.387 1.00 78.19 115 ASP A CA 1
ATOM 970 C C . ASP A 1 115 ? -0.152 2.631 -11.148 1.00 78.19 115 ASP A C 1
ATOM 972 O O . ASP A 1 115 ? 0.652 3.395 -10.589 1.00 78.19 115 ASP A O 1
ATOM 976 N N . LYS A 1 116 ? -0.029 2.278 -12.432 1.00 75.00 116 LYS A N 1
ATOM 977 C CA . LYS A 1 116 ? 1.073 2.734 -13.278 1.00 75.00 116 LYS A CA 1
ATOM 978 C C . LYS A 1 116 ? 0.993 4.247 -13.479 1.00 75.00 116 LYS A C 1
ATOM 980 O O . LYS A 1 116 ? -0.015 4.789 -13.920 1.00 75.00 116 LYS A O 1
ATOM 985 N N . THR A 1 117 ? 2.097 4.933 -13.206 1.00 71.00 117 THR A N 1
ATOM 986 C CA . THR A 1 117 ? 2.283 6.315 -13.640 1.00 71.00 117 THR A CA 1
ATOM 987 C C . THR A 1 117 ? 2.619 6.320 -15.127 1.00 71.00 117 THR A C 1
ATOM 989 O O . THR A 1 117 ? 3.723 5.949 -15.531 1.00 71.00 117 THR A O 1
ATOM 992 N N . VAL A 1 118 ? 1.652 6.716 -15.951 1.00 75.44 118 VAL A N 1
ATOM 993 C CA . VAL A 1 118 ? 1.862 6.901 -17.388 1.00 75.44 118 VAL A CA 1
ATOM 994 C C . VAL A 1 118 ? 2.503 8.261 -17.647 1.00 75.44 118 VAL A C 1
ATOM 996 O O . VAL A 1 118 ? 2.104 9.281 -17.089 1.00 75.44 118 VAL A O 1
ATOM 999 N N . ASN A 1 119 ? 3.537 8.279 -18.483 1.00 84.38 119 ASN A N 1
ATOM 1000 C CA . ASN A 1 119 ? 4.077 9.517 -19.036 1.00 84.38 119 ASN A CA 1
ATOM 1001 C C . ASN A 1 119 ? 3.286 9.912 -20.301 1.00 84.38 119 ASN A C 1
ATOM 1003 O O . ASN A 1 119 ? 2.384 9.198 -20.737 1.00 84.38 119 ASN A O 1
ATOM 1007 N N . LYS A 1 120 ? 3.692 11.000 -20.970 1.00 88.00 120 LYS A N 1
A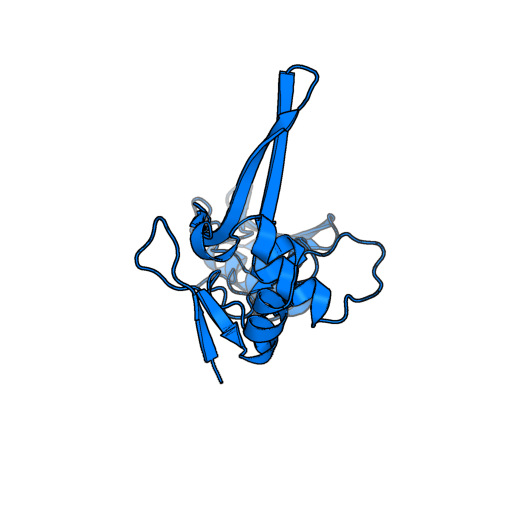TOM 1008 C CA . LYS A 1 120 ? 3.132 11.416 -22.275 1.00 88.00 120 LYS A CA 1
ATOM 1009 C C . LYS A 1 120 ? 3.229 10.370 -23.398 1.00 88.00 120 LYS A C 1
ATOM 1011 O O . LYS A 1 120 ? 2.663 10.575 -24.462 1.00 88.00 120 LYS A O 1
ATOM 1016 N N . PHE A 1 121 ? 3.988 9.298 -23.194 1.00 88.12 121 PHE A N 1
ATOM 1017 C CA . PHE A 1 121 ? 4.165 8.204 -24.146 1.00 88.12 121 PHE A CA 1
ATOM 1018 C C . PHE A 1 121 ? 3.387 6.945 -23.753 1.00 88.12 121 PHE A C 1
ATOM 1020 O O . PHE A 1 121 ? 3.475 5.958 -24.467 1.00 88.12 121 PHE A O 1
ATOM 1027 N N . GLY A 1 122 ? 2.652 6.965 -22.635 1.00 89.25 122 GLY A N 1
ATOM 1028 C CA . GLY A 1 122 ? 1.876 5.827 -22.141 1.00 89.25 122 GLY A CA 1
ATOM 1029 C C . GLY A 1 122 ? 2.674 4.783 -21.356 1.00 89.25 122 GLY A C 1
ATOM 1030 O O . GLY A 1 122 ? 2.083 3.819 -20.880 1.00 89.25 122 GLY A O 1
ATOM 1031 N N . TYR A 1 123 ? 3.985 4.975 -21.160 1.00 92.50 123 TYR A N 1
ATOM 1032 C CA . TYR A 1 123 ? 4.869 3.947 -20.600 1.00 92.50 123 TYR A CA 1
ATOM 1033 C C . TYR A 1 123 ? 5.676 4.440 -19.396 1.00 92.50 123 TYR A C 1
ATOM 1035 O O . TYR A 1 123 ? 6.324 5.487 -19.426 1.00 92.50 123 TYR A O 1
ATOM 1043 N N . ARG A 1 124 ? 5.716 3.644 -18.333 1.00 91.31 124 ARG A N 1
ATOM 1044 C CA . ARG A 1 124 ? 6.592 3.831 -17.178 1.00 91.31 124 ARG A CA 1
ATOM 1045 C C . ARG A 1 124 ? 8.055 3.652 -17.582 1.00 91.31 124 ARG A C 1
ATOM 1047 O O . ARG A 1 124 ? 8.402 2.729 -18.312 1.00 91.31 124 ARG A O 1
ATOM 1054 N N . GLY A 1 125 ? 8.918 4.531 -17.069 1.00 91.81 125 GLY A N 1
ATOM 1055 C CA . GLY A 1 125 ? 10.372 4.442 -17.251 1.00 91.81 125 GLY A CA 1
ATOM 1056 C C . GLY A 1 125 ? 10.888 4.843 -18.634 1.00 91.81 125 GLY A C 1
ATOM 1057 O O . GLY A 1 125 ? 12.090 4.757 -18.875 1.00 91.81 125 GLY A O 1
ATOM 1058 N N . VAL A 1 126 ? 10.009 5.314 -19.521 1.00 94.50 126 VAL A N 1
ATOM 1059 C CA . VAL A 1 126 ? 10.383 5.832 -20.841 1.00 94.50 126 VAL A CA 1
ATOM 1060 C C . VAL A 1 126 ? 10.530 7.352 -20.771 1.00 94.50 126 VAL A C 1
ATOM 1062 O O . VAL A 1 126 ? 9.716 8.050 -20.168 1.00 94.50 126 VAL A O 1
ATOM 1065 N N . VAL A 1 127 ? 11.568 7.898 -21.391 1.00 93.75 127 VAL A N 1
ATOM 1066 C CA . VAL A 1 127 ? 11.759 9.345 -21.550 1.00 93.75 127 VAL A CA 1
ATOM 1067 C C . VAL A 1 127 ? 12.220 9.640 -22.971 1.00 93.75 127 VAL A C 1
ATOM 1069 O O . VAL A 1 127 ? 12.891 8.818 -23.585 1.00 93.75 127 VAL A O 1
ATOM 1072 N N . LYS A 1 128 ? 11.869 10.806 -23.518 1.00 93.56 128 LYS A N 1
ATOM 1073 C CA . LYS A 1 128 ? 12.363 11.221 -24.838 1.00 93.56 128 LYS A CA 1
ATOM 1074 C C . LYS A 1 128 ? 13.635 12.032 -24.666 1.00 93.56 128 LYS A C 1
ATOM 1076 O O . LYS A 1 128 ? 13.651 12.965 -23.868 1.00 93.56 128 LYS A O 1
ATOM 1081 N N . ASP A 1 129 ? 14.661 11.670 -25.417 1.00 90.81 129 ASP A N 1
ATOM 1082 C CA . ASP A 1 129 ? 15.983 12.279 -25.375 1.00 90.81 129 ASP A CA 1
ATOM 1083 C C . ASP A 1 129 ? 16.537 12.405 -26.798 1.00 90.81 129 ASP A C 1
ATOM 1085 O O . ASP A 1 129 ? 16.620 11.415 -27.522 1.00 90.81 129 ASP A O 1
ATOM 1089 N N . ARG A 1 130 ? 16.854 13.636 -27.224 1.00 87.12 130 ARG A N 1
ATOM 1090 C CA . ARG A 1 130 ? 17.427 13.963 -28.550 1.00 87.12 130 ARG A CA 1
ATOM 1091 C C . ARG A 1 130 ? 16.767 13.235 -29.737 1.00 87.12 130 ARG A C 1
ATOM 1093 O O . ARG A 1 130 ? 17.438 12.774 -30.651 1.00 87.12 130 ARG A O 1
ATOM 1100 N N . GLY A 1 131 ? 15.438 13.115 -29.711 1.00 88.88 131 GLY A N 1
ATOM 1101 C CA . GLY A 1 131 ? 14.653 12.465 -30.770 1.00 88.88 131 GLY A CA 1
ATOM 1102 C C . GLY A 1 131 ? 14.449 10.954 -30.611 1.00 88.88 131 GLY A C 1
ATOM 1103 O O . GLY A 1 131 ? 13.555 10.421 -31.258 1.00 88.88 131 GLY A O 1
ATOM 1104 N N . ARG A 1 132 ? 15.176 10.290 -29.705 1.00 94.88 132 ARG A N 1
ATOM 1105 C CA . ARG A 1 132 ? 15.033 8.862 -29.372 1.00 94.88 132 ARG A CA 1
ATOM 1106 C C . ARG A 1 132 ? 14.287 8.660 -28.049 1.00 94.88 132 ARG A C 1
ATOM 1108 O O . ARG A 1 132 ? 14.062 9.605 -27.288 1.00 94.88 132 ARG A O 1
ATOM 1115 N N . TYR A 1 133 ? 13.911 7.418 -27.761 1.00 96.19 133 TYR A N 1
ATOM 1116 C CA . TYR A 1 133 ? 13.242 7.010 -26.527 1.00 96.19 133 TYR A CA 1
ATOM 1117 C C . TYR A 1 133 ? 14.206 6.247 -25.628 1.00 96.19 133 TYR A C 1
ATOM 1119 O O . TYR A 1 133 ? 14.619 5.138 -25.942 1.00 96.19 133 TYR A O 1
ATOM 1127 N N . ARG A 1 134 ? 14.573 6.831 -24.494 1.00 96.12 134 ARG A N 1
ATOM 1128 C CA . ARG A 1 134 ? 15.474 6.224 -23.516 1.00 96.12 134 ARG A CA 1
ATOM 1129 C C . ARG A 1 134 ? 14.681 5.502 -22.435 1.00 96.12 134 ARG A C 1
ATOM 1131 O O . ARG A 1 134 ? 13.725 6.060 -21.895 1.00 96.12 134 ARG A O 1
ATOM 1138 N N . ALA A 1 135 ? 15.108 4.292 -22.096 1.00 96.44 135 ALA A N 1
ATOM 1139 C CA . ALA A 1 135 ? 14.546 3.513 -21.000 1.00 96.44 135 ALA A CA 1
ATOM 1140 C C . ALA A 1 135 ? 15.443 3.618 -19.759 1.00 96.44 135 ALA A C 1
ATOM 1142 O O . ALA A 1 135 ? 16.657 3.419 -19.828 1.00 96.44 135 ALA A O 1
ATOM 1143 N N . VAL A 1 136 ? 14.853 3.953 -18.611 1.00 95.38 136 VAL A N 1
ATOM 1144 C CA . VAL A 1 136 ? 15.573 4.131 -17.344 1.00 95.38 136 VAL A CA 1
ATOM 1145 C C . VAL A 1 136 ? 14.810 3.456 -16.218 1.00 95.38 136 VAL A C 1
ATOM 1147 O O . VAL A 1 136 ? 13.613 3.679 -16.040 1.00 95.38 136 VAL A O 1
ATOM 1150 N N . ILE A 1 137 ? 15.521 2.685 -15.401 1.00 93.62 137 ILE A N 1
ATOM 1151 C CA . ILE A 1 137 ? 14.977 2.084 -14.185 1.00 93.62 137 ILE A CA 1
ATOM 1152 C C . ILE A 1 137 ? 15.848 2.437 -12.986 1.00 93.62 137 ILE A C 1
ATOM 1154 O O . ILE A 1 137 ? 17.067 2.473 -13.082 1.00 93.62 137 ILE A O 1
ATOM 1158 N N . TYR A 1 138 ? 15.230 2.717 -11.842 1.00 91.94 138 TYR A N 1
ATOM 1159 C CA . TYR A 1 138 ? 15.965 3.025 -10.617 1.00 91.94 138 TYR A CA 1
ATOM 1160 C C . TYR A 1 138 ? 16.054 1.790 -9.733 1.00 91.94 138 TYR A C 1
ATOM 1162 O O . TYR A 1 138 ? 15.024 1.264 -9.310 1.00 91.94 138 TYR A O 1
ATOM 1170 N N . TYR A 1 139 ? 17.264 1.374 -9.389 1.00 90.44 139 TYR A N 1
ATOM 1171 C CA . TYR A 1 139 ? 17.507 0.305 -8.427 1.00 90.44 139 TYR A CA 1
ATOM 1172 C C . TYR A 1 139 ? 18.375 0.841 -7.293 1.00 90.44 139 TYR A C 1
ATOM 1174 O O . TYR A 1 139 ? 19.386 1.488 -7.538 1.00 90.44 139 TYR A O 1
ATOM 1182 N N . ASP A 1 140 ? 17.927 0.648 -6.052 1.00 86.12 140 ASP A N 1
ATOM 1183 C CA . ASP A 1 140 ? 18.592 1.169 -4.848 1.00 86.12 140 ASP A CA 1
ATOM 1184 C C . ASP A 1 140 ? 19.017 2.652 -4.959 1.00 86.12 140 ASP A C 1
ATOM 1186 O O . ASP A 1 140 ? 20.143 3.038 -4.664 1.00 86.12 140 ASP A O 1
ATOM 1190 N N . ARG A 1 141 ? 18.085 3.496 -5.432 1.00 85.31 141 ARG A N 1
ATOM 1191 C CA . ARG A 1 141 ? 18.260 4.947 -5.676 1.00 85.31 141 ARG A CA 1
ATOM 1192 C C . ARG A 1 141 ? 19.263 5.317 -6.776 1.00 85.31 141 ARG A C 1
ATOM 1194 O O . ARG A 1 141 ? 19.476 6.503 -7.007 1.00 85.31 141 ARG A O 1
ATOM 1201 N N . LYS A 1 142 ? 19.820 4.346 -7.500 1.00 92.81 142 LYS A N 1
ATOM 1202 C CA . LYS A 1 142 ? 20.717 4.581 -8.635 1.00 92.81 142 LYS A CA 1
ATOM 1203 C C . LYS A 1 142 ? 19.972 4.376 -9.960 1.00 92.81 142 LYS A C 1
ATOM 1205 O O . LYS A 1 142 ? 19.279 3.365 -10.106 1.00 92.81 142 LYS A O 1
ATOM 1210 N N . PRO A 1 143 ? 20.076 5.312 -10.918 1.00 94.75 143 PRO A N 1
ATOM 1211 C CA . PRO A 1 143 ? 19.508 5.125 -12.245 1.00 94.75 143 PRO A CA 1
ATOM 1212 C C . PRO A 1 143 ? 20.342 4.116 -13.043 1.00 94.75 143 PRO A C 1
ATOM 1214 O O . PRO A 1 143 ? 21.560 4.239 -13.139 1.00 94.75 143 PRO A O 1
ATOM 1217 N N . ILE A 1 144 ? 19.669 3.150 -13.655 1.00 96.25 144 ILE A N 1
ATOM 1218 C CA . ILE A 1 144 ? 20.221 2.206 -14.623 1.00 96.25 144 ILE A CA 1
ATOM 1219 C C . ILE A 1 144 ? 19.652 2.597 -15.986 1.00 96.25 144 ILE A C 1
ATOM 1221 O O . ILE A 1 144 ? 18.435 2.581 -16.191 1.00 96.25 144 ILE A O 1
ATOM 1225 N N . ASN A 1 145 ? 20.534 2.986 -16.905 1.00 95.88 145 ASN A N 1
ATOM 1226 C CA . ASN A 1 145 ? 20.170 3.269 -18.289 1.00 95.88 145 ASN A CA 1
ATOM 1227 C C . ASN A 1 145 ? 20.098 1.951 -19.066 1.00 95.88 145 ASN A C 1
ATOM 1229 O O . ASN A 1 145 ? 21.072 1.204 -19.088 1.00 95.88 145 ASN A O 1
ATOM 1233 N N . LEU A 1 146 ? 18.950 1.676 -19.680 1.00 96.69 146 LEU A N 1
ATOM 1234 C CA . LEU A 1 146 ? 18.682 0.437 -20.415 1.00 96.69 146 LEU A CA 1
ATOM 1235 C C . LEU A 1 146 ? 18.876 0.597 -21.927 1.00 96.69 146 LEU A C 1
ATOM 1237 O O . LEU A 1 146 ? 18.707 -0.363 -22.669 1.00 96.69 146 LEU A O 1
ATOM 1241 N N . GLY A 1 147 ? 19.230 1.801 -22.383 1.00 95.56 147 GLY A N 1
ATOM 1242 C CA . GLY A 1 147 ? 19.474 2.110 -23.787 1.00 95.56 147 GLY A CA 1
ATOM 1243 C C . GLY A 1 147 ? 18.499 3.134 -24.362 1.00 95.56 147 GLY A C 1
ATOM 1244 O O . GLY A 1 147 ? 17.591 3.622 -23.681 1.00 95.56 147 GLY A O 1
ATOM 1245 N N . SER A 1 148 ? 18.727 3.475 -25.633 1.00 96.19 148 SER A N 1
ATOM 1246 C CA . SER A 1 148 ? 17.912 4.418 -26.405 1.00 96.19 148 SER A CA 1
ATOM 1247 C C . SER A 1 148 ? 17.392 3.768 -27.684 1.00 96.19 148 SER A C 1
ATOM 1249 O O . SER A 1 148 ? 18.166 3.304 -28.519 1.00 96.19 148 SER A O 1
ATOM 1251 N N . PHE A 1 149 ? 16.084 3.819 -27.871 1.00 96.56 149 PHE A N 1
ATOM 1252 C CA . PHE A 1 149 ? 15.332 3.109 -28.896 1.00 96.56 149 PHE A CA 1
ATOM 1253 C C . PHE A 1 149 ? 14.649 4.088 -29.853 1.00 96.56 149 PHE A C 1
ATOM 1255 O O . PHE A 1 149 ? 14.472 5.267 -29.529 1.00 96.56 149 PHE A O 1
ATOM 1262 N N . ASP A 1 150 ? 14.264 3.600 -31.028 1.00 95.81 150 ASP A N 1
ATOM 1263 C CA . ASP A 1 150 ? 13.583 4.413 -32.040 1.00 95.81 150 ASP A CA 1
ATOM 1264 C C . ASP A 1 150 ? 12.103 4.621 -31.703 1.00 95.81 150 ASP A C 1
ATOM 1266 O O . ASP A 1 150 ? 11.537 5.669 -32.015 1.00 95.81 150 ASP A O 1
ATOM 1270 N N . THR A 1 151 ? 11.493 3.676 -30.980 1.00 95.94 151 THR A N 1
ATOM 1271 C CA . THR A 1 151 ? 10.095 3.763 -30.551 1.00 95.94 151 THR A CA 1
ATOM 1272 C C . THR A 1 151 ? 9.950 3.754 -29.029 1.00 95.94 151 THR A C 1
ATOM 1274 O O . THR A 1 151 ? 10.760 3.190 -28.289 1.00 95.94 151 THR A O 1
ATOM 1277 N N . ALA A 1 152 ? 8.870 4.372 -28.542 1.00 95.44 152 ALA A N 1
ATOM 1278 C CA . ALA A 1 152 ? 8.513 4.334 -27.125 1.00 95.44 152 ALA A CA 1
ATOM 1279 C C . ALA A 1 152 ? 8.187 2.909 -26.647 1.00 95.44 152 ALA A C 1
ATOM 1281 O O . ALA A 1 152 ? 8.456 2.578 -25.494 1.00 95.44 152 ALA A O 1
ATOM 1282 N N . LYS A 1 153 ? 7.630 2.080 -27.542 1.00 96.00 153 LYS A N 1
ATOM 1283 C CA . LYS A 1 153 ? 7.245 0.692 -27.277 1.00 96.00 153 LYS A CA 1
ATOM 1284 C C . LYS A 1 153 ? 8.472 -0.183 -27.017 1.00 96.00 153 LYS A C 1
ATOM 1286 O O . LYS A 1 153 ? 8.502 -0.884 -26.012 1.00 96.00 153 LYS A O 1
ATOM 1291 N N . ASP A 1 154 ? 9.518 -0.069 -27.833 1.00 96.75 154 ASP A N 1
ATOM 1292 C CA . ASP A 1 154 ? 10.760 -0.835 -27.636 1.00 96.75 154 ASP A CA 1
ATOM 1293 C C . ASP A 1 154 ? 11.459 -0.451 -26.325 1.00 96.75 154 ASP A C 1
ATOM 1295 O O . ASP A 1 154 ? 11.896 -1.314 -25.561 1.00 96.75 154 ASP A O 1
ATOM 1299 N N . ALA A 1 155 ? 11.475 0.847 -26.001 1.00 96.50 155 ALA A N 1
ATOM 1300 C CA . ALA A 1 155 ? 11.960 1.327 -24.710 1.00 96.50 155 ALA A CA 1
ATOM 1301 C C . ALA A 1 155 ? 11.141 0.757 -23.534 1.00 96.50 155 ALA A C 1
ATOM 1303 O O . ALA A 1 155 ? 11.703 0.399 -22.496 1.00 96.50 155 ALA A O 1
ATOM 1304 N N . ALA A 1 156 ? 9.820 0.643 -23.688 1.00 96.12 156 ALA A N 1
ATOM 1305 C CA . ALA A 1 156 ? 8.939 0.065 -22.678 1.00 96.12 156 ALA A CA 1
ATOM 1306 C C . ALA A 1 156 ? 9.143 -1.450 -22.508 1.00 96.12 156 ALA A C 1
ATOM 1308 O O . ALA A 1 156 ? 9.114 -1.935 -21.376 1.00 96.12 156 ALA A O 1
ATOM 1309 N N . ILE A 1 157 ? 9.411 -2.185 -23.594 1.00 96.88 157 ILE A N 1
ATOM 1310 C CA . ILE A 1 157 ? 9.767 -3.613 -23.556 1.00 96.88 157 ILE A CA 1
ATOM 1311 C C . ILE A 1 157 ? 11.072 -3.810 -22.776 1.00 96.88 157 ILE A C 1
ATOM 1313 O O . ILE A 1 157 ? 11.111 -4.622 -21.849 1.00 96.88 157 ILE A O 1
ATOM 1317 N N . ALA A 1 158 ? 12.110 -3.022 -23.080 1.00 97.38 158 ALA A N 1
ATOM 1318 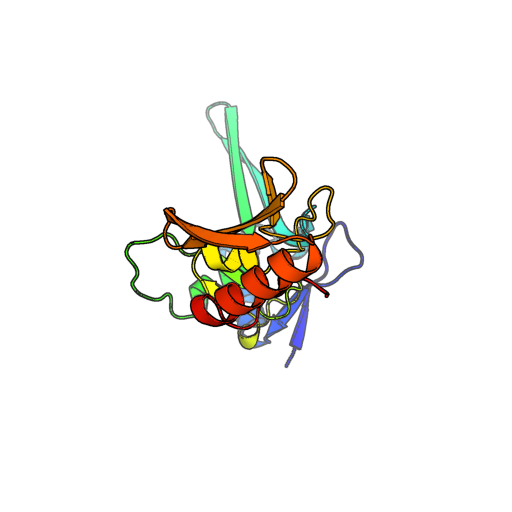C CA . ALA A 1 158 ? 13.382 -3.076 -22.358 1.00 97.38 158 ALA A CA 1
ATOM 1319 C C . ALA A 1 158 ? 13.210 -2.753 -20.862 1.00 97.38 158 ALA A C 1
ATOM 1321 O O . ALA A 1 158 ? 13.787 -3.422 -19.999 1.00 97.38 158 ALA A O 1
ATOM 1322 N N . TYR A 1 159 ? 12.365 -1.766 -20.535 1.00 95.62 159 TYR A N 1
ATOM 1323 C CA . TYR A 1 159 ? 11.997 -1.470 -19.150 1.00 95.62 159 TYR A CA 1
ATOM 1324 C C . TYR A 1 159 ? 11.312 -2.658 -18.465 1.00 95.62 159 TYR A C 1
ATOM 1326 O O . TYR A 1 159 ? 11.697 -3.018 -17.352 1.00 95.62 159 TYR A O 1
ATOM 1334 N N . ASN A 1 160 ? 10.321 -3.275 -19.115 1.00 95.75 160 ASN A N 1
ATOM 1335 C CA . ASN A 1 160 ? 9.576 -4.407 -18.564 1.00 95.75 160 ASN A CA 1
ATOM 1336 C C . ASN A 1 160 ? 10.491 -5.591 -18.256 1.00 95.75 160 ASN A C 1
ATOM 1338 O O . ASN A 1 160 ? 10.430 -6.125 -17.151 1.00 95.75 160 ASN A O 1
ATOM 1342 N N . GLN A 1 161 ? 11.377 -5.953 -19.187 1.00 96.44 161 GLN A N 1
ATOM 1343 C CA . GLN A 1 161 ? 12.345 -7.035 -18.996 1.00 96.44 161 GLN A CA 1
ATOM 1344 C C . GLN A 1 161 ? 13.213 -6.791 -17.759 1.00 96.44 161 GLN A C 1
ATOM 1346 O O . GLN A 1 161 ? 13.269 -7.636 -16.864 1.00 96.44 161 GLN A O 1
ATOM 1351 N N . LYS A 1 162 ? 13.815 -5.597 -17.647 1.00 96.19 162 LYS A N 1
ATOM 1352 C CA . LYS A 1 162 ? 14.638 -5.262 -16.478 1.00 96.19 162 LYS A CA 1
ATOM 1353 C C . LYS A 1 162 ? 13.817 -5.165 -15.191 1.00 96.19 162 LYS A C 1
ATOM 1355 O O . LYS A 1 162 ? 14.308 -5.506 -14.118 1.00 96.19 162 LYS A O 1
ATOM 1360 N N . SER A 1 163 ? 12.572 -4.697 -15.267 1.00 94.31 163 SER A N 1
ATOM 1361 C CA . SER A 1 163 ? 11.692 -4.623 -14.101 1.00 94.31 163 SER A CA 1
ATOM 1362 C C . SER A 1 163 ? 11.341 -6.009 -13.568 1.00 94.31 163 SER A C 1
ATOM 1364 O O . SER A 1 163 ? 11.353 -6.193 -12.354 1.00 94.31 163 SER A O 1
ATOM 1366 N N . ILE A 1 164 ? 11.059 -6.971 -14.450 1.00 94.38 164 ILE A N 1
ATOM 1367 C CA . ILE A 1 164 ? 10.783 -8.361 -14.071 1.00 94.38 164 ILE A CA 1
ATOM 1368 C C . ILE A 1 164 ? 12.033 -9.003 -13.465 1.00 94.38 164 ILE A C 1
ATOM 1370 O O . ILE A 1 164 ? 11.939 -9.634 -12.418 1.00 94.38 164 ILE A O 1
ATOM 1374 N N . GLU A 1 165 ? 13.207 -8.781 -14.060 1.00 94.56 165 GLU A N 1
ATOM 1375 C CA . GLU A 1 165 ? 14.482 -9.283 -13.532 1.00 94.56 165 GLU A CA 1
ATOM 1376 C C . GLU A 1 165 ? 14.768 -8.771 -12.109 1.00 94.56 165 GLU A C 1
ATOM 1378 O O . GLU A 1 165 ? 15.171 -9.537 -11.239 1.00 94.56 165 GLU A O 1
ATOM 1383 N N . LEU A 1 166 ? 14.557 -7.474 -11.857 1.00 92.06 166 LEU A N 1
ATOM 1384 C CA . LEU A 1 166 ? 14.919 -6.843 -10.582 1.00 92.06 166 LEU A CA 1
ATOM 1385 C C . LEU A 1 166 ? 13.844 -6.958 -9.495 1.00 92.06 166 LEU A C 1
ATOM 1387 O O . LEU A 1 166 ? 14.173 -6.910 -8.310 1.00 92.06 166 LEU A O 1
ATOM 1391 N N . PHE A 1 167 ? 12.567 -7.006 -9.876 1.00 88.94 167 PHE A N 1
ATOM 1392 C CA . PHE A 1 167 ? 11.439 -6.855 -8.947 1.00 88.94 167 PHE A CA 1
ATOM 1393 C C . PHE A 1 167 ? 10.351 -7.922 -9.113 1.00 88.94 167 PHE A C 1
ATOM 1395 O O . PHE A 1 167 ? 9.367 -7.888 -8.376 1.00 88.94 167 PHE A O 1
ATOM 1402 N N . GLY A 1 168 ? 10.502 -8.849 -10.060 1.00 89.50 168 GLY A N 1
ATOM 1403 C CA . GLY A 1 168 ? 9.481 -9.835 -10.394 1.00 89.50 168 GLY A CA 1
ATOM 1404 C C . GLY A 1 168 ? 8.261 -9.230 -11.093 1.00 89.50 168 GLY A C 1
ATOM 1405 O O . GLY A 1 168 ? 8.288 -8.114 -11.621 1.00 89.50 168 GLY A O 1
ATOM 1406 N N . ASN A 1 169 ? 7.165 -9.989 -11.105 1.00 87.56 169 ASN A N 1
ATOM 1407 C CA . ASN A 1 169 ? 5.907 -9.525 -11.677 1.00 87.56 169 ASN A CA 1
ATOM 1408 C C . ASN A 1 169 ? 5.260 -8.483 -10.751 1.00 87.56 169 ASN A C 1
ATOM 1410 O O . ASN A 1 169 ? 4.920 -8.785 -9.608 1.00 87.56 169 ASN A O 1
ATOM 1414 N N . THR A 1 170 ? 5.089 -7.253 -11.237 1.00 89.88 170 THR A N 1
ATOM 1415 C CA . THR A 1 170 ? 4.517 -6.145 -10.455 1.00 89.88 170 THR A CA 1
ATOM 1416 C C . THR A 1 170 ? 3.350 -5.507 -11.193 1.00 89.88 170 THR A C 1
ATOM 1418 O O . THR A 1 170 ? 3.287 -5.538 -12.421 1.00 89.88 170 THR A O 1
ATOM 1421 N N . ARG A 1 171 ? 2.433 -4.873 -10.453 1.00 87.69 171 ARG A N 1
ATOM 1422 C CA . ARG A 1 171 ? 1.230 -4.249 -11.042 1.00 87.69 171 ARG A CA 1
ATOM 1423 C C . ARG A 1 171 ? 1.528 -3.068 -11.974 1.00 87.69 171 ARG A C 1
ATOM 1425 O O . ARG A 1 171 ? 0.668 -2.699 -12.762 1.00 87.69 171 ARG A O 1
ATOM 1432 N N . SER A 1 172 ? 2.718 -2.468 -11.884 1.00 88.94 172 SER A N 1
ATOM 1433 C CA . SER A 1 172 ? 3.100 -1.304 -12.701 1.00 88.94 172 SER A CA 1
ATOM 1434 C C . SER A 1 172 ? 3.890 -1.639 -13.973 1.00 88.94 172 SER A C 1
ATOM 1436 O O . SER A 1 172 ? 4.451 -0.727 -14.587 1.00 88.94 172 SER A O 1
ATOM 1438 N N . ILE A 1 173 ? 3.952 -2.917 -14.366 1.00 91.44 173 ILE A N 1
ATOM 1439 C CA . ILE A 1 173 ? 4.524 -3.335 -15.655 1.00 91.44 173 ILE A CA 1
ATOM 1440 C C . ILE A 1 173 ? 3.742 -2.681 -16.803 1.00 91.44 173 ILE A C 1
ATOM 1442 O O . ILE A 1 173 ? 2.524 -2.520 -16.733 1.00 91.44 173 ILE A O 1
ATOM 1446 N N . ASN A 1 174 ? 4.452 -2.261 -17.853 1.00 91.56 174 ASN A N 1
ATOM 1447 C CA . ASN A 1 174 ? 3.818 -1.645 -19.012 1.00 91.56 174 ASN A CA 1
ATOM 1448 C C . ASN A 1 174 ? 2.990 -2.675 -19.786 1.00 91.56 174 ASN A C 1
ATOM 1450 O O . ASN A 1 174 ? 3.473 -3.771 -20.063 1.00 91.56 174 ASN A O 1
ATOM 1454 N N . GLU A 1 175 ? 1.791 -2.284 -20.201 1.00 90.00 175 GLU A N 1
ATOM 1455 C CA . GLU A 1 175 ? 1.051 -2.970 -21.265 1.00 90.00 175 GLU A CA 1
ATOM 1456 C C . GLU A 1 175 ? 1.663 -2.550 -22.605 1.00 90.00 175 GLU A C 1
ATOM 1458 O O . GLU A 1 175 ? 1.914 -1.361 -22.805 1.00 90.00 175 GLU A O 1
ATOM 1463 N N . ILE A 1 176 ? 1.961 -3.519 -23.473 1.00 89.06 176 ILE A N 1
ATOM 1464 C CA . ILE A 1 176 ? 2.762 -3.363 -24.699 1.00 89.06 176 ILE A CA 1
ATOM 1465 C C . ILE A 1 176 ? 1.911 -3.634 -25.934 1.00 89.06 176 ILE A C 1
ATOM 1467 O O . ILE A 1 176 ? 1.146 -4.618 -25.907 1.00 89.06 176 ILE A O 1
#

Foldseek 3Di:
DKDWADAQEDNDTFIEDPVLVVVCVPDPVCVVVVVRNQFHQDPLGFTKHWDWDQDPVRDTDIDIGTSLVVSCVPPPDADDDPADWDKAAQVRRNRHSYPVRIDTDHPVQRVQQDEADQDPQGAPQWDDDPQWIWGWDADPNDIDTQDTHNHSVVSLVSNLVVCCVRRNDHNHRGDD